Protein AF-A0A382S7G4-F1 (afdb_monomer)

Mean predicted aligned error: 13.47 Å

Structure (mmCIF, N/CA/C/O backbone):
data_AF-A0A382S7G4-F1
#
_entry.id   AF-A0A382S7G4-F1
#
loop_
_atom_site.group_PDB
_atom_site.id
_atom_site.type_symbol
_atom_site.label_atom_id
_atom_site.label_alt_id
_atom_site.label_comp_id
_atom_site.label_asym_id
_atom_site.label_entity_id
_atom_site.label_seq_id
_atom_site.pdbx_PDB_ins_code
_atom_site.Cartn_x
_atom_site.Cartn_y
_atom_site.Cartn_z
_atom_site.occupancy
_atom_site.B_iso_or_equiv
_atom_site.auth_seq_id
_atom_site.auth_comp_id
_atom_site.auth_asym_id
_atom_site.auth_atom_id
_atom_site.pdbx_PDB_model_num
ATOM 1 N N . MET A 1 1 ? -30.513 -16.141 -11.424 1.00 67.00 1 MET A N 1
ATOM 2 C CA . MET A 1 1 ? -29.106 -16.113 -11.888 1.00 67.00 1 MET A CA 1
ATOM 3 C C . MET A 1 1 ? -28.445 -14.914 -11.239 1.00 67.00 1 MET A C 1
ATOM 5 O O . MET A 1 1 ? -29.104 -13.889 -11.169 1.00 67.00 1 MET A O 1
ATOM 9 N N . LYS A 1 2 ? -27.209 -15.039 -10.744 1.00 78.75 2 LYS A N 1
ATOM 10 C CA . LYS A 1 2 ? -26.483 -13.898 -10.165 1.00 78.75 2 LYS A CA 1
ATOM 11 C C . LYS A 1 2 ? -26.122 -12.922 -11.277 1.00 78.75 2 LYS A C 1
ATOM 13 O O . LYS A 1 2 ? -25.533 -13.355 -12.270 1.00 78.75 2 LYS A O 1
ATOM 18 N N . LYS A 1 3 ? -26.476 -11.648 -11.133 1.00 84.75 3 LYS A N 1
ATOM 19 C CA . LYS A 1 3 ? -26.142 -10.616 -12.115 1.00 84.75 3 LYS A CA 1
ATOM 20 C C . LYS A 1 3 ? -24.893 -9.868 -11.656 1.00 84.75 3 LYS A C 1
ATOM 22 O O . LYS A 1 3 ? -24.674 -9.684 -10.461 1.00 84.75 3 LYS A O 1
ATOM 27 N N . VAL A 1 4 ? -24.040 -9.498 -12.607 1.00 88.44 4 VAL A N 1
ATOM 28 C CA . VAL A 1 4 ? -22.834 -8.706 -12.341 1.00 88.44 4 VAL A CA 1
ATOM 29 C C . VAL A 1 4 ? -23.098 -7.279 -12.803 1.00 88.44 4 VAL A C 1
ATOM 31 O O . VAL A 1 4 ? -23.488 -7.089 -13.952 1.00 88.44 4 VAL A O 1
ATOM 34 N N . TYR A 1 5 ? -22.882 -6.301 -11.927 1.00 89.31 5 TYR A N 1
ATOM 35 C CA . TYR A 1 5 ? -23.082 -4.878 -12.207 1.00 89.31 5 TYR A CA 1
ATOM 36 C C . TYR A 1 5 ? -21.740 -4.147 -12.293 1.00 89.31 5 TYR A C 1
ATOM 38 O O . TYR A 1 5 ? -20.906 -4.233 -11.385 1.00 89.31 5 TYR A O 1
ATOM 46 N N . SER A 1 6 ? -21.539 -3.419 -13.391 1.00 89.38 6 SER A N 1
ATOM 47 C CA . SER A 1 6 ? -20.416 -2.508 -13.619 1.00 89.38 6 SER A CA 1
ATOM 48 C C . SER A 1 6 ? -20.715 -1.096 -13.100 1.00 89.38 6 SER A C 1
ATOM 50 O O . SER A 1 6 ? -21.851 -0.769 -12.769 1.00 89.38 6 SER A O 1
ATOM 52 N N . ALA A 1 7 ? -19.699 -0.227 -13.053 1.00 86.31 7 ALA A N 1
ATOM 53 C CA . ALA A 1 7 ? -19.886 1.171 -12.651 1.00 86.31 7 ALA A CA 1
ATOM 54 C C . ALA A 1 7 ? -20.905 1.908 -13.534 1.00 86.31 7 ALA A C 1
ATOM 56 O O . ALA A 1 7 ? -21.703 2.689 -13.024 1.00 86.31 7 ALA A O 1
ATOM 57 N N . ARG A 1 8 ? -20.922 1.607 -14.838 1.00 86.25 8 ARG A N 1
ATOM 58 C CA . ARG A 1 8 ? -21.868 2.196 -15.790 1.00 86.25 8 ARG A CA 1
ATOM 59 C C . ARG A 1 8 ? -23.303 1.750 -15.517 1.00 86.25 8 ARG A C 1
ATOM 61 O O . ARG A 1 8 ? -24.203 2.578 -15.539 1.00 86.25 8 ARG A O 1
ATOM 68 N N . ASP A 1 9 ? -23.500 0.477 -15.176 1.00 88.00 9 ASP A N 1
ATOM 69 C CA . ASP A 1 9 ? -24.830 -0.037 -14.830 1.00 88.00 9 ASP A CA 1
ATOM 70 C C . ASP A 1 9 ? -25.390 0.662 -13.583 1.00 88.00 9 ASP A C 1
ATOM 72 O O . ASP A 1 9 ? -26.575 0.972 -13.527 1.00 88.00 9 ASP A O 1
ATOM 76 N N . ILE A 1 10 ? -24.534 0.972 -12.602 1.00 88.62 10 ILE A N 1
ATOM 77 C CA . ILE A 1 10 ? -24.924 1.736 -11.408 1.00 88.62 10 ILE A CA 1
ATOM 78 C C . ILE A 1 10 ? -25.300 3.179 -11.751 1.00 88.62 10 ILE A C 1
ATOM 80 O O . ILE A 1 10 ? -26.281 3.691 -11.213 1.00 88.62 10 ILE A O 1
ATOM 84 N N . GLU A 1 11 ? -24.562 3.840 -12.644 1.00 84.50 11 GLU A N 1
ATOM 85 C CA . GLU A 1 11 ? -24.909 5.192 -13.100 1.00 84.50 11 GLU A CA 1
ATOM 86 C C . GLU A 1 11 ? -26.249 5.229 -13.833 1.00 84.50 11 GLU A C 1
ATOM 88 O O . GLU A 1 11 ? -27.061 6.128 -13.597 1.00 84.50 11 GLU A O 1
ATOM 93 N N . ASP A 1 12 ? -26.491 4.251 -14.704 1.00 85.62 12 ASP A N 1
ATOM 94 C CA . ASP A 1 12 ? -27.725 4.158 -15.476 1.00 85.62 12 ASP A CA 1
ATOM 95 C C . ASP A 1 12 ? -28.922 3.816 -14.566 1.00 85.62 12 ASP A C 1
ATOM 97 O O . ASP A 1 12 ? -29.979 4.441 -14.683 1.00 85.62 12 ASP A O 1
ATOM 101 N N . LEU A 1 13 ? -28.743 2.922 -13.583 1.00 84.31 13 LEU A N 1
ATOM 102 C CA . LEU A 1 13 ? -29.750 2.627 -12.555 1.00 84.31 13 LEU A CA 1
ATOM 103 C C . LEU A 1 13 ? -30.030 3.831 -11.648 1.00 84.31 13 LEU A C 1
ATOM 105 O O . LEU A 1 13 ? -31.186 4.084 -11.314 1.00 84.31 13 LEU A O 1
ATOM 109 N N . HIS A 1 14 ? -29.007 4.604 -11.278 1.00 82.06 14 HIS A N 1
ATOM 110 C CA . HIS A 1 14 ? -29.184 5.835 -10.507 1.00 82.06 14 HIS A CA 1
ATOM 111 C C . HIS A 1 14 ? -29.965 6.889 -11.298 1.00 82.06 14 HIS A C 1
ATOM 113 O O . HIS A 1 14 ? -30.899 7.486 -10.767 1.00 82.06 14 HIS A O 1
ATOM 119 N N . ARG A 1 15 ? -29.644 7.073 -12.587 1.00 79.81 15 ARG A N 1
ATOM 120 C CA . ARG A 1 15 ? -30.359 8.002 -13.480 1.00 79.81 15 ARG A CA 1
ATOM 121 C C . ARG A 1 15 ? -31.822 7.595 -13.690 1.00 79.81 15 ARG A C 1
ATOM 123 O O . ARG A 1 15 ? -32.671 8.466 -13.847 1.00 79.81 15 ARG A O 1
ATOM 130 N N . GLY A 1 16 ? -32.107 6.293 -13.683 1.00 74.31 16 GLY A N 1
ATOM 131 C CA . GLY A 1 16 ? -33.456 5.733 -13.787 1.00 74.31 16 GLY A CA 1
ATOM 132 C C . GLY A 1 16 ? -34.214 5.590 -12.460 1.00 74.31 16 GLY A C 1
ATOM 133 O O . GLY A 1 16 ? -35.355 5.141 -12.481 1.00 74.31 16 GLY A O 1
ATOM 134 N N . GLY A 1 17 ? -33.609 5.933 -11.314 1.00 65.25 17 GLY A N 1
ATOM 135 C CA . GLY A 1 17 ? -34.218 5.778 -9.983 1.00 65.25 17 GLY A CA 1
ATOM 136 C C . GLY A 1 17 ? -34.309 4.333 -9.458 1.00 65.25 17 GLY A C 1
ATOM 137 O O . GLY A 1 17 ? -34.919 4.107 -8.417 1.00 65.25 17 GLY A O 1
ATOM 138 N N . GLY A 1 18 ? -33.693 3.361 -10.140 1.00 67.06 18 GLY A N 1
ATOM 139 C CA . GLY A 1 18 ? -33.796 1.913 -9.889 1.00 67.06 18 GLY A CA 1
ATOM 140 C C . GLY A 1 18 ? -32.675 1.313 -9.032 1.00 67.06 18 GLY A C 1
ATOM 141 O O . 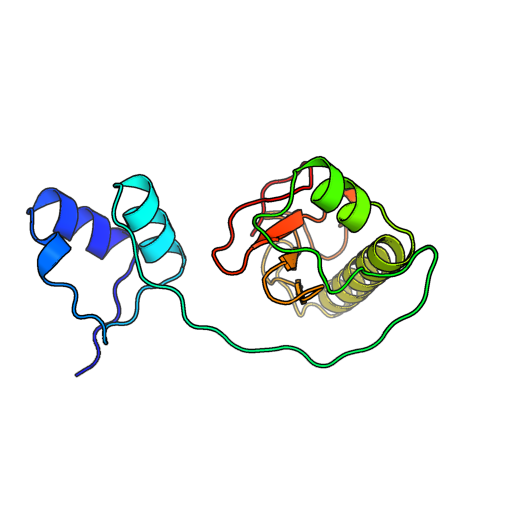GLY A 1 18 ? -32.373 0.129 -9.146 1.00 67.06 18 GLY A O 1
ATOM 142 N N . LEU A 1 19 ? -32.017 2.097 -8.168 1.00 63.41 19 LEU A N 1
ATOM 143 C CA . LEU A 1 19 ? -30.953 1.580 -7.284 1.00 63.41 19 LEU A CA 1
ATOM 144 C C . LEU A 1 19 ? -31.453 0.549 -6.253 1.00 63.41 19 LEU A C 1
ATOM 146 O O . LEU A 1 19 ? -30.640 -0.163 -5.667 1.00 63.41 19 LEU A O 1
ATOM 150 N N . GLY A 1 20 ? -32.771 0.467 -6.040 1.00 61.53 20 GLY A N 1
ATOM 151 C CA . GLY A 1 20 ? -33.414 -0.532 -5.182 1.00 61.53 20 GLY A CA 1
ATOM 152 C C . GLY A 1 20 ? -33.577 -1.917 -5.819 1.00 61.53 20 GLY A C 1
ATOM 153 O O . GLY A 1 20 ? -33.890 -2.862 -5.103 1.00 61.53 20 GLY A O 1
ATOM 154 N N . ASP A 1 21 ? -33.332 -2.058 -7.126 1.00 66.62 21 ASP A N 1
ATOM 155 C CA . ASP A 1 21 ? -33.515 -3.324 -7.856 1.00 66.62 21 ASP A CA 1
ATOM 156 C C . ASP A 1 21 ? -32.295 -4.259 -7.760 1.00 66.62 21 ASP A C 1
ATOM 158 O O . ASP A 1 21 ? -32.296 -5.364 -8.309 1.00 66.62 21 ASP A O 1
ATOM 162 N N . ILE A 1 22 ? -31.234 -3.827 -7.069 1.00 75.31 22 ILE A N 1
ATOM 163 C CA . ILE A 1 22 ? -30.024 -4.624 -6.860 1.00 75.31 22 ILE A CA 1
ATOM 164 C C . ILE A 1 22 ? -30.273 -5.577 -5.691 1.00 75.31 22 ILE A C 1
ATOM 166 O O . ILE A 1 22 ? -30.388 -5.159 -4.538 1.00 75.31 22 ILE A O 1
ATOM 170 N N . SER A 1 23 ? -30.336 -6.875 -5.987 1.00 75.94 23 SER A N 1
ATOM 171 C CA . SER A 1 23 ? -30.478 -7.902 -4.958 1.00 75.94 23 SER A CA 1
ATOM 172 C C . SER A 1 23 ? -29.192 -8.036 -4.139 1.00 75.94 23 SER A C 1
ATOM 174 O O . SER A 1 23 ? -28.087 -7.861 -4.653 1.00 75.94 23 SER A O 1
ATOM 176 N N . ALA A 1 24 ? -29.316 -8.428 -2.868 1.00 74.31 24 ALA A N 1
ATOM 177 C CA . ALA A 1 24 ? -28.173 -8.676 -1.985 1.00 74.31 24 ALA A CA 1
ATOM 178 C C . ALA A 1 24 ? -27.231 -9.795 -2.487 1.00 74.31 24 ALA A C 1
ATOM 180 O O . ALA A 1 24 ? -26.072 -9.851 -2.078 1.00 74.31 24 ALA A O 1
ATOM 181 N N . ASP A 1 25 ? -27.718 -10.670 -3.375 1.00 78.06 25 ASP A N 1
ATOM 182 C CA . ASP A 1 25 ? -26.954 -11.774 -3.971 1.00 78.06 25 ASP A CA 1
ATOM 183 C C . ASP A 1 25 ? -26.224 -11.407 -5.278 1.00 78.06 25 ASP A C 1
ATOM 185 O O . ASP A 1 25 ? -25.471 -12.232 -5.817 1.00 78.06 25 ASP A O 1
ATOM 189 N N . ASP A 1 26 ? -26.442 -10.199 -5.804 1.00 83.75 26 ASP A N 1
ATOM 190 C CA . ASP A 1 26 ? -25.812 -9.735 -7.037 1.00 83.75 26 ASP A CA 1
ATOM 191 C C . ASP A 1 26 ? -24.366 -9.268 -6.808 1.00 83.75 26 ASP A C 1
ATOM 193 O O . ASP A 1 26 ? -23.971 -8.790 -5.743 1.00 83.75 26 ASP A O 1
ATOM 197 N N . ILE A 1 27 ? -23.530 -9.429 -7.834 1.00 84.06 27 ILE A N 1
ATOM 198 C CA . ILE A 1 27 ? -22.100 -9.132 -7.753 1.00 84.06 27 ILE A CA 1
ATOM 199 C C . ILE A 1 27 ? -21.852 -7.717 -8.268 1.00 84.06 27 ILE A C 1
ATOM 201 O O . ILE A 1 27 ? -22.008 -7.430 -9.450 1.00 84.06 27 ILE A O 1
ATOM 205 N N . LEU A 1 28 ? -21.373 -6.840 -7.394 1.00 87.94 28 LEU A N 1
ATOM 206 C CA . LEU A 1 28 ? -20.873 -5.518 -7.774 1.00 87.94 28 LEU A CA 1
ATOM 207 C C . LEU A 1 28 ? -19.367 -5.595 -8.055 1.00 87.94 28 LEU A C 1
ATOM 209 O O . LEU A 1 28 ? -18.609 -6.139 -7.238 1.00 87.94 28 LEU A O 1
ATOM 213 N N . THR A 1 29 ? -18.910 -5.028 -9.175 1.00 86.62 29 THR A N 1
ATOM 214 C CA . THR A 1 29 ? -17.472 -4.790 -9.385 1.00 86.62 29 THR A CA 1
ATOM 215 C C . THR A 1 29 ? -16.947 -3.753 -8.376 1.00 86.62 29 THR A C 1
ATOM 217 O O . THR A 1 29 ? -17.741 -3.003 -7.802 1.00 86.62 29 THR A O 1
ATOM 220 N N . PRO A 1 30 ? -15.627 -3.682 -8.113 1.00 79.38 30 PRO A N 1
ATOM 221 C CA . PRO A 1 30 ? -15.062 -2.662 -7.222 1.00 79.38 30 PRO A CA 1
ATOM 222 C C . PRO A 1 30 ? -15.492 -1.238 -7.602 1.00 79.38 30 PRO A C 1
ATOM 224 O O . PRO A 1 30 ? -16.085 -0.546 -6.782 1.00 79.38 30 PRO A O 1
ATOM 227 N N . SER A 1 31 ? -15.358 -0.869 -8.880 1.00 79.31 31 SER A N 1
ATOM 228 C CA . SER A 1 31 ? -15.778 0.445 -9.383 1.00 79.31 31 SER A CA 1
ATOM 229 C C . SER A 1 31 ? -17.292 0.682 -9.285 1.00 79.31 31 SER A C 1
ATOM 231 O O . SER A 1 31 ? -17.719 1.819 -9.129 1.00 79.31 31 SER A O 1
ATOM 233 N N . ALA A 1 32 ? -18.121 -0.368 -9.355 1.00 87.81 32 ALA A N 1
ATOM 234 C CA . ALA A 1 32 ? -19.561 -0.254 -9.114 1.00 87.81 32 ALA A CA 1
ATOM 235 C C . ALA A 1 32 ? -19.872 0.067 -7.646 1.00 87.81 32 ALA A C 1
ATOM 237 O O . ALA A 1 32 ? -20.709 0.923 -7.370 1.00 87.81 32 ALA A O 1
ATOM 238 N N . ARG A 1 33 ? -19.166 -0.570 -6.701 1.00 85.62 33 ARG A N 1
ATOM 239 C CA . ARG A 1 33 ? -19.262 -0.252 -5.266 1.00 85.62 33 ARG A CA 1
ATOM 240 C C . ARG A 1 33 ? -18.793 1.168 -4.966 1.00 85.62 33 ARG A C 1
ATOM 242 O O . ARG A 1 33 ? -19.483 1.871 -4.234 1.00 85.62 33 ARG A O 1
ATOM 249 N N . ASP A 1 34 ? -17.668 1.587 -5.543 1.00 81.00 34 ASP A N 1
ATOM 250 C CA . ASP A 1 34 ? -17.167 2.961 -5.412 1.00 81.00 34 ASP A CA 1
ATOM 251 C C . ASP A 1 34 ? -18.220 3.958 -5.905 1.00 81.00 34 ASP A C 1
ATOM 253 O O . ASP A 1 34 ? -18.556 4.912 -5.205 1.00 81.00 34 ASP A O 1
ATOM 257 N N . ARG A 1 35 ? -18.840 3.668 -7.057 1.00 82.44 35 ARG A N 1
ATOM 258 C CA . ARG A 1 35 ? -19.883 4.518 -7.625 1.00 82.44 35 ARG A CA 1
ATOM 259 C C . ARG A 1 35 ? -21.150 4.565 -6.774 1.00 82.44 35 ARG A C 1
ATOM 261 O O . ARG A 1 35 ? -21.710 5.637 -6.585 1.00 82.44 35 ARG A O 1
ATOM 268 N N . MET A 1 36 ? -21.584 3.440 -6.203 1.00 82.50 36 MET A N 1
ATOM 269 C CA . MET A 1 36 ? -22.708 3.419 -5.255 1.00 82.50 36 MET A CA 1
ATOM 270 C C . MET A 1 36 ? -22.412 4.231 -3.987 1.00 82.50 36 MET A C 1
ATOM 272 O O . MET A 1 36 ? -23.308 4.905 -3.479 1.00 82.50 36 MET A O 1
ATOM 276 N N . LYS A 1 37 ? -21.167 4.206 -3.493 1.00 80.12 37 LYS A N 1
ATOM 277 C CA . LYS A 1 37 ? -20.734 4.992 -2.327 1.00 80.12 37 LYS A CA 1
ATOM 278 C C . LYS A 1 37 ? -20.688 6.490 -2.616 1.00 80.12 37 LYS A C 1
ATOM 280 O O . LYS A 1 37 ? -21.176 7.263 -1.798 1.00 80.12 37 LYS A O 1
ATOM 285 N N . GLU A 1 38 ? -20.170 6.899 -3.775 1.00 77.31 38 GLU A N 1
ATOM 286 C CA . GLU A 1 38 ? -20.207 8.299 -4.234 1.00 77.31 38 GLU A CA 1
ATOM 287 C C . GLU A 1 38 ? -21.640 8.836 -4.346 1.00 77.31 38 GLU A C 1
ATOM 289 O O . GLU A 1 38 ? -21.890 10.010 -4.087 1.00 77.31 38 GLU A O 1
ATOM 294 N N . LEU A 1 39 ? -22.582 7.961 -4.701 1.00 76.56 39 LEU A N 1
ATOM 295 C CA . LEU A 1 39 ? -24.007 8.263 -4.814 1.00 76.56 39 LEU A CA 1
ATOM 296 C C . LEU A 1 39 ? -24.776 8.086 -3.486 1.00 76.56 39 LEU A C 1
ATOM 298 O O . LEU A 1 39 ? -25.992 8.270 -3.461 1.00 76.56 39 LEU A O 1
ATOM 302 N N . GLY A 1 40 ? -24.088 7.761 -2.382 1.00 67.38 40 GLY A N 1
ATOM 303 C CA . GLY A 1 40 ? -24.647 7.739 -1.026 1.00 67.38 40 GLY A CA 1
ATOM 304 C C . GLY A 1 40 ? -25.370 6.453 -0.596 1.00 67.38 40 GLY A C 1
ATOM 305 O O . GLY A 1 40 ? -26.164 6.507 0.341 1.00 67.38 40 GLY A O 1
ATOM 306 N N . VAL A 1 41 ? -25.122 5.297 -1.229 1.00 59.78 41 VAL A N 1
ATOM 307 C CA . VAL A 1 41 ? -25.791 4.018 -0.898 1.00 59.78 41 VAL A CA 1
ATOM 308 C C . VAL A 1 41 ? -24.899 3.118 -0.025 1.00 59.78 41 VAL A C 1
ATOM 310 O O . VAL A 1 41 ? -23.818 2.702 -0.439 1.00 59.78 41 VAL A O 1
ATOM 313 N N . ALA A 1 42 ? -25.348 2.785 1.191 1.00 49.03 42 ALA A N 1
ATOM 314 C CA . ALA A 1 42 ? -24.610 1.945 2.143 1.00 49.03 42 ALA A CA 1
ATOM 315 C C . ALA A 1 42 ? -24.820 0.437 1.889 1.00 49.03 42 ALA A C 1
ATOM 317 O O . ALA A 1 42 ? -25.949 -0.009 1.705 1.00 49.03 42 ALA A O 1
ATOM 318 N N . THR A 1 43 ? -23.751 -0.371 1.935 1.00 48.50 43 THR A N 1
ATOM 319 C CA . THR A 1 43 ? -23.822 -1.848 1.851 1.00 48.50 43 THR A CA 1
ATOM 320 C C . THR A 1 43 ? -23.220 -2.521 3.093 1.00 48.50 43 THR A C 1
ATOM 322 O O . THR A 1 43 ? -22.261 -2.023 3.680 1.00 48.50 43 THR A O 1
ATOM 325 N N . ALA A 1 44 ? -23.810 -3.647 3.511 1.00 40.25 44 ALA A N 1
ATOM 326 C CA . ALA A 1 44 ? -23.526 -4.360 4.761 1.00 40.25 44 ALA A CA 1
ATOM 327 C C . ALA A 1 44 ? -22.200 -5.164 4.753 1.00 40.25 44 ALA A C 1
ATOM 329 O O . ALA A 1 44 ? -21.864 -5.817 3.766 1.00 40.25 44 ALA A O 1
ATOM 330 N N . LYS A 1 45 ? -21.468 -5.148 5.882 1.00 37.06 45 LYS A N 1
ATOM 331 C CA . LYS A 1 45 ? -20.158 -5.807 6.097 1.00 37.06 45 LYS A CA 1
ATOM 332 C C . LYS A 1 45 ? -20.277 -7.313 6.413 1.00 37.06 45 LYS A C 1
ATOM 334 O O . LYS A 1 45 ? -21.169 -7.722 7.151 1.00 37.06 45 LYS A O 1
ATOM 339 N N . ARG A 1 46 ? -19.319 -8.127 5.937 1.00 32.66 46 ARG A N 1
ATOM 340 C CA . ARG A 1 46 ? -19.097 -9.540 6.329 1.00 32.66 46 ARG A CA 1
ATOM 341 C C . ARG A 1 46 ? -17.737 -9.702 7.023 1.00 32.66 46 ARG A C 1
ATOM 343 O O . ARG A 1 46 ? -16.724 -9.291 6.467 1.00 32.66 46 ARG A O 1
ATOM 350 N N . ASN A 1 47 ? -17.731 -10.343 8.194 1.00 31.77 47 ASN A N 1
ATOM 351 C CA . ASN A 1 47 ? -16.551 -10.582 9.037 1.00 31.77 47 ASN A CA 1
ATOM 352 C C . ASN A 1 47 ? -15.799 -11.871 8.658 1.00 31.77 47 ASN A C 1
ATOM 354 O O . ASN A 1 47 ? -16.417 -12.892 8.356 1.00 31.77 47 ASN A O 1
ATOM 358 N N . GLY A 1 48 ? -14.468 -11.836 8.758 1.00 30.48 48 GLY A N 1
ATOM 359 C CA . GLY A 1 48 ? -13.581 -12.999 8.716 1.00 30.48 48 GLY A CA 1
ATOM 360 C C . GLY A 1 48 ? -12.357 -12.742 9.598 1.00 30.48 48 GLY A C 1
ATOM 361 O O . GLY A 1 48 ? -11.594 -11.819 9.332 1.00 30.48 48 GLY A O 1
ATOM 362 N N . SER A 1 49 ? -12.205 -13.526 10.666 1.00 31.22 49 SER A N 1
ATOM 363 C CA . SER A 1 49 ? -11.206 -13.325 11.728 1.00 31.22 49 SER A CA 1
ATOM 364 C C . SER A 1 49 ? -9.775 -13.713 11.306 1.00 31.22 49 SER A C 1
ATOM 366 O O . SER A 1 49 ? -9.622 -14.736 10.634 1.00 31.22 49 SER A O 1
ATOM 368 N N . PRO A 1 50 ? -8.711 -13.005 11.748 1.00 39.94 50 PRO A N 1
ATOM 369 C CA . PRO A 1 50 ? -7.323 -13.430 11.548 1.00 39.94 50 PRO A CA 1
ATOM 370 C C . PRO A 1 50 ? -6.700 -14.082 12.795 1.00 39.94 50 PRO A C 1
ATOM 372 O O . PRO A 1 50 ? -7.081 -13.812 13.936 1.00 39.94 50 PRO A O 1
ATOM 375 N N . ALA A 1 51 ? -5.704 -14.937 12.548 1.00 31.50 51 ALA A N 1
ATOM 376 C CA . ALA A 1 51 ? -4.894 -15.634 13.544 1.00 31.50 51 ALA A CA 1
ATOM 377 C C . ALA A 1 51 ? -3.845 -14.711 14.203 1.00 31.50 51 ALA A C 1
ATOM 379 O O . ALA A 1 51 ? -3.364 -13.759 13.590 1.00 31.50 51 ALA A O 1
ATOM 380 N N . LYS A 1 52 ? -3.488 -15.013 15.460 1.00 36.47 52 LYS A N 1
ATOM 381 C CA . LYS A 1 52 ? -2.562 -14.243 16.313 1.00 36.47 52 LYS A CA 1
ATOM 382 C C . LYS A 1 52 ? -1.080 -14.518 16.014 1.00 36.47 52 LYS A C 1
ATOM 384 O O . LYS A 1 52 ? -0.671 -15.673 15.967 1.00 36.47 52 LYS A O 1
ATOM 389 N N . GLY A 1 53 ? -0.275 -13.456 16.028 1.00 31.28 53 GLY A N 1
ATOM 390 C CA . GLY A 1 53 ? 1.162 -13.465 16.330 1.00 31.28 53 GLY A CA 1
ATOM 391 C C . GLY A 1 53 ? 1.538 -12.119 16.962 1.00 31.28 53 GLY A C 1
ATOM 392 O O . GLY A 1 53 ? 1.087 -11.090 16.470 1.00 31.28 53 GLY A O 1
ATOM 393 N N . GLY A 1 54 ? 2.247 -12.123 18.096 1.00 30.42 54 GLY A N 1
ATOM 394 C CA . GLY A 1 54 ? 2.510 -1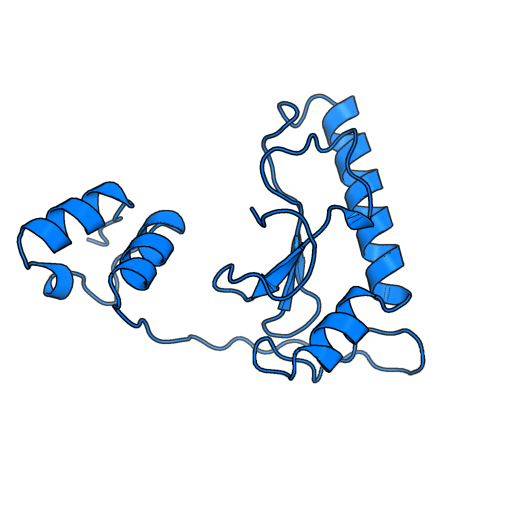0.931 18.919 1.00 30.42 54 GLY A CA 1
ATOM 395 C C . GLY A 1 54 ? 3.994 -10.601 19.126 1.00 30.42 54 GLY A C 1
ATOM 396 O O . GLY A 1 54 ? 4.851 -11.415 18.799 1.00 30.42 54 GLY A O 1
ATOM 397 N N . GLY A 1 55 ? 4.258 -9.428 19.725 1.00 37.88 55 GLY A N 1
ATOM 398 C CA . GLY A 1 55 ? 5.545 -9.039 20.329 1.00 37.88 55 GLY A CA 1
ATOM 399 C C . GLY A 1 55 ? 6.099 -7.670 19.896 1.00 37.88 55 GLY A C 1
ATOM 400 O O . GLY A 1 55 ? 6.474 -7.505 18.744 1.00 37.88 55 GLY A O 1
ATOM 401 N N . SER A 1 56 ? 6.155 -6.725 20.845 1.00 48.78 56 SER A N 1
ATOM 402 C CA . SER A 1 56 ? 6.748 -5.360 20.863 1.00 48.78 56 SER A CA 1
ATOM 403 C C . SER A 1 56 ? 8.169 -5.267 20.273 1.00 48.78 56 SER A C 1
ATOM 405 O O . SER A 1 56 ? 8.945 -6.194 20.458 1.00 48.78 56 SER A O 1
ATOM 407 N N . ASP A 1 57 ? 8.653 -4.217 19.600 1.00 50.69 57 ASP A N 1
ATOM 408 C CA . ASP A 1 57 ? 8.403 -2.766 19.735 1.00 50.69 57 ASP A CA 1
ATOM 409 C C . ASP A 1 57 ? 8.523 -2.030 18.372 1.00 50.69 57 ASP A C 1
ATOM 411 O O . ASP A 1 57 ? 8.768 -0.831 18.270 1.00 50.69 57 ASP A O 1
ATOM 415 N N . GLY A 1 58 ? 8.372 -2.782 17.282 1.00 61.56 58 GLY A N 1
ATOM 416 C CA . GLY A 1 58 ? 8.335 -2.281 15.902 1.00 61.56 58 GLY A CA 1
ATOM 417 C C . GLY A 1 58 ? 7.404 -3.099 15.009 1.00 61.56 58 GLY A C 1
ATOM 418 O O . GLY A 1 58 ? 7.453 -2.978 13.788 1.00 61.56 58 GLY A O 1
ATOM 419 N N . GLY A 1 59 ? 6.595 -3.961 15.631 1.00 80.56 59 GLY A N 1
ATOM 420 C CA . GLY A 1 59 ? 5.715 -4.913 14.973 1.00 80.56 59 GLY A CA 1
ATOM 421 C C . GLY A 1 59 ? 4.371 -4.318 14.563 1.00 80.56 59 GLY A C 1
ATOM 422 O O . GLY A 1 59 ? 4.007 -3.194 14.911 1.00 80.56 59 GLY A O 1
ATOM 423 N N . ILE A 1 60 ? 3.616 -5.117 13.819 1.00 92.56 60 ILE A N 1
ATOM 424 C CA . ILE A 1 60 ? 2.236 -4.811 13.455 1.00 92.56 60 ILE A CA 1
ATOM 425 C C . ILE A 1 60 ? 1.350 -5.103 14.667 1.00 92.56 60 ILE A C 1
ATOM 427 O O . ILE A 1 60 ? 1.286 -6.242 15.124 1.00 92.56 60 ILE A O 1
ATOM 431 N N . ASP A 1 61 ? 0.663 -4.083 15.181 1.00 91.50 61 ASP A N 1
ATOM 432 C CA . ASP A 1 61 ? -0.343 -4.252 16.229 1.00 91.50 61 ASP A CA 1
ATOM 433 C C . ASP A 1 61 ? -1.629 -4.842 15.619 1.00 91.50 61 ASP A C 1
ATOM 435 O O . ASP A 1 61 ? -2.330 -4.154 14.867 1.00 91.50 61 ASP A O 1
ATOM 439 N N . PRO A 1 62 ? -1.983 -6.102 15.939 1.00 92.81 62 PRO A N 1
ATOM 440 C CA . PRO A 1 62 ? -3.140 -6.763 15.351 1.00 92.81 62 PRO A CA 1
ATOM 441 C C . PRO A 1 62 ? -4.472 -6.188 15.846 1.00 92.81 62 PRO A C 1
ATOM 443 O O . PRO A 1 62 ? -5.517 -6.600 15.341 1.00 92.81 62 PRO A O 1
ATOM 446 N N . SER A 1 63 ? -4.477 -5.282 16.832 1.00 94.00 63 SER A N 1
ATOM 447 C CA . SER A 1 63 ? -5.679 -4.604 17.329 1.00 94.00 63 SER A CA 1
ATOM 448 C C . SER A 1 63 ? -6.067 -3.372 16.505 1.00 94.00 63 SER A C 1
ATOM 450 O O . SER A 1 63 ? -7.228 -2.966 16.547 1.00 94.00 63 SER A O 1
ATOM 452 N N . VAL A 1 64 ? -5.155 -2.826 15.689 1.00 95.44 64 VAL A N 1
ATOM 453 C CA . VAL A 1 64 ? -5.457 -1.692 14.804 1.00 95.44 64 VAL A CA 1
ATOM 454 C C . VAL A 1 64 ? -6.502 -2.102 13.766 1.00 95.44 64 VAL A C 1
ATOM 456 O O . VAL A 1 64 ? -6.439 -3.187 13.174 1.00 95.44 64 VAL A O 1
ATOM 459 N N . ARG A 1 65 ? -7.491 -1.234 13.564 1.00 97.00 65 ARG A N 1
ATOM 460 C CA . ARG A 1 65 ? -8.590 -1.403 12.610 1.00 97.00 65 ARG A CA 1
ATOM 461 C C . ARG A 1 65 ? -8.648 -0.225 11.650 1.00 97.00 65 ARG A C 1
ATOM 463 O O . ARG A 1 65 ? -8.114 0.841 11.944 1.00 97.00 65 ARG A O 1
ATOM 470 N N . ALA A 1 66 ? -9.363 -0.373 10.542 1.00 96.19 66 ALA A N 1
ATOM 471 C CA . ALA A 1 66 ? -9.609 0.724 9.606 1.00 96.19 66 ALA A CA 1
ATOM 472 C C . ALA A 1 66 ? -10.326 1.915 10.268 1.00 96.19 66 ALA A C 1
ATOM 474 O O . ALA A 1 66 ? -10.140 3.059 9.866 1.00 96.19 66 ALA A O 1
ATOM 475 N N . SER A 1 67 ? -11.122 1.653 11.309 1.00 96.38 67 SER A N 1
ATOM 476 C CA . SER A 1 67 ? -11.800 2.676 12.112 1.00 96.38 67 SER A CA 1
ATOM 477 C C . SER A 1 67 ? -10.947 3.263 13.241 1.00 96.38 67 SER A C 1
ATOM 479 O O . SER A 1 67 ? -11.452 4.083 14.008 1.00 96.38 67 SER A O 1
ATOM 481 N N . SER A 1 68 ? -9.700 2.815 13.414 1.00 96.56 68 SER A N 1
ATOM 482 C CA . SER A 1 68 ? -8.807 3.362 14.436 1.00 96.56 68 SER A CA 1
ATOM 483 C C . SER A 1 68 ? -8.487 4.837 14.156 1.00 96.56 68 SER A C 1
ATOM 485 O O . SER A 1 68 ? -8.545 5.285 13.008 1.00 96.56 68 SER A O 1
ATOM 487 N N . PRO A 1 69 ? -8.126 5.615 15.192 1.00 97.31 69 PRO A N 1
ATOM 488 C CA . PRO A 1 69 ? -7.651 6.981 15.023 1.00 97.31 69 PRO A CA 1
ATOM 489 C C . PRO A 1 69 ? -6.556 7.099 13.958 1.00 97.31 69 PRO A C 1
ATOM 491 O O . PRO A 1 69 ? -5.667 6.253 13.860 1.00 97.31 69 PRO A O 1
ATOM 494 N N . LYS A 1 70 ? -6.559 8.208 13.208 1.00 94.81 70 LYS A N 1
ATOM 495 C CA . LYS A 1 70 ? -5.560 8.464 12.156 1.00 94.81 70 LYS A CA 1
ATOM 496 C C . LYS A 1 70 ? -4.120 8.338 12.667 1.00 94.81 70 LYS A C 1
ATOM 498 O O . LYS A 1 70 ? -3.271 7.814 11.960 1.00 94.81 70 LYS A O 1
ATOM 503 N N . ALA A 1 71 ? -3.849 8.771 13.898 1.00 95.25 71 ALA A N 1
ATOM 504 C CA . ALA A 1 71 ? -2.526 8.651 14.507 1.00 95.25 71 ALA A CA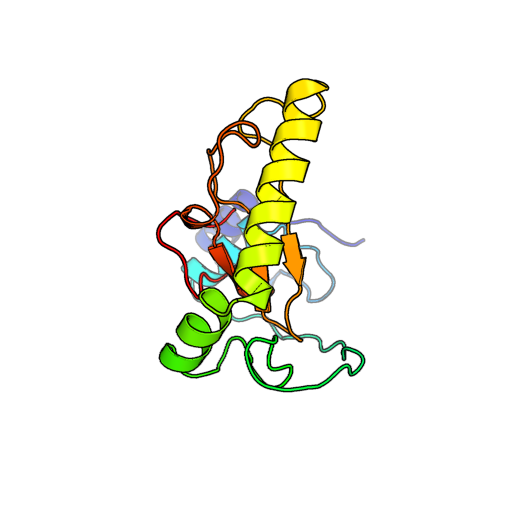 1
ATOM 505 C C . ALA A 1 71 ? -2.054 7.190 14.641 1.00 95.25 71 ALA A C 1
ATOM 507 O O . ALA A 1 71 ? -0.877 6.910 14.431 1.00 95.25 71 ALA A O 1
ATOM 508 N N . ASP A 1 72 ? -2.960 6.253 14.938 1.00 95.50 72 ASP A N 1
ATOM 509 C CA . ASP A 1 72 ? -2.630 4.827 15.035 1.00 95.50 72 ASP A CA 1
ATOM 510 C C . ASP A 1 72 ? -2.367 4.218 13.656 1.00 95.50 72 ASP A C 1
ATOM 512 O O . ASP A 1 72 ? -1.434 3.434 13.495 1.00 95.50 72 ASP A O 1
ATOM 516 N N . LEU A 1 73 ? -3.149 4.622 12.651 1.00 96.56 73 LEU A N 1
ATOM 517 C CA . LEU A 1 73 ? -2.960 4.210 11.258 1.00 96.56 73 LEU A CA 1
ATOM 518 C C . LEU A 1 73 ? -1.629 4.724 10.694 1.00 96.56 73 LEU A C 1
ATOM 520 O O . LEU A 1 73 ? -0.907 3.968 10.050 1.00 96.56 73 LEU A O 1
ATOM 524 N N . GLU A 1 74 ? -1.270 5.975 10.984 1.00 95.81 74 GLU A N 1
ATOM 525 C CA . GLU A 1 74 ? 0.025 6.554 10.612 1.00 95.81 74 GLU A CA 1
ATOM 526 C C . GLU A 1 74 ? 1.181 5.879 11.360 1.00 95.81 74 GLU A C 1
ATOM 528 O O . GLU A 1 74 ? 2.213 5.582 10.758 1.00 95.81 74 GLU A O 1
ATOM 533 N N . ARG A 1 75 ? 1.018 5.568 12.654 1.00 96.06 75 ARG A N 1
ATOM 534 C CA . ARG A 1 75 ? 2.024 4.804 13.409 1.00 96.06 75 ARG A CA 1
ATOM 535 C C . ARG A 1 75 ? 2.229 3.423 12.795 1.00 96.06 75 ARG A C 1
ATOM 537 O O . ARG A 1 75 ? 3.371 3.023 12.599 1.00 96.06 75 ARG A O 1
ATOM 544 N N . LEU A 1 76 ? 1.146 2.715 12.470 1.00 96.19 76 LEU A N 1
ATOM 545 C CA . LEU A 1 76 ? 1.208 1.414 11.805 1.00 96.19 76 LEU A CA 1
ATOM 546 C C . LEU A 1 76 ? 1.891 1.531 10.437 1.00 96.19 76 LEU A C 1
ATOM 548 O O . LEU A 1 76 ? 2.796 0.762 10.139 1.00 96.19 76 LEU A O 1
ATOM 552 N N . PHE A 1 77 ? 1.497 2.504 9.615 1.00 96.81 77 PHE A N 1
ATOM 553 C CA . PHE A 1 77 ? 2.052 2.693 8.274 1.00 96.81 77 PHE A CA 1
ATOM 554 C C . PHE A 1 77 ? 3.562 2.969 8.283 1.00 96.81 77 PHE A C 1
ATOM 556 O O . PHE A 1 77 ? 4.260 2.589 7.340 1.00 96.81 77 PHE A O 1
ATOM 563 N N . ASN A 1 78 ? 4.064 3.624 9.328 1.00 96.00 78 ASN A N 1
ATOM 564 C CA . ASN A 1 78 ? 5.459 4.045 9.441 1.00 96.00 78 ASN A CA 1
ATOM 565 C C . ASN A 1 78 ? 6.293 3.179 10.402 1.00 96.00 78 ASN A C 1
ATOM 567 O O . ASN A 1 78 ? 7.457 3.501 10.634 1.00 96.00 78 ASN A O 1
ATOM 571 N N . CYS A 1 79 ? 5.741 2.098 10.968 1.00 95.25 79 CYS A N 1
ATOM 572 C CA . CYS A 1 79 ? 6.511 1.240 11.866 1.00 95.25 79 CYS A CA 1
ATOM 573 C C . CYS A 1 79 ? 7.559 0.405 11.098 1.00 95.25 79 CYS A C 1
ATOM 575 O O . CYS A 1 79 ? 7.358 0.107 9.914 1.00 95.25 79 CYS A O 1
ATOM 577 N N . PRO A 1 80 ? 8.660 -0.010 11.756 1.00 96.50 80 PRO A N 1
ATOM 578 C CA . PRO A 1 80 ? 9.739 -0.762 11.112 1.00 96.50 80 PRO A CA 1
ATOM 579 C C . PRO A 1 80 ? 9.270 -2.017 10.365 1.00 96.50 80 PRO A C 1
ATOM 581 O O . PRO A 1 80 ? 9.617 -2.191 9.200 1.00 96.50 80 PRO A O 1
ATOM 584 N N . ALA A 1 81 ? 8.401 -2.836 10.969 1.00 96.00 81 ALA A N 1
ATOM 585 C CA . ALA A 1 81 ? 7.907 -4.054 10.325 1.00 96.00 81 ALA A CA 1
ATOM 586 C C . ALA A 1 81 ? 7.124 -3.766 9.034 1.00 96.00 81 ALA A C 1
ATOM 588 O O . ALA A 1 81 ? 7.263 -4.483 8.047 1.00 96.00 81 ALA A O 1
ATOM 589 N N . VAL A 1 82 ? 6.308 -2.706 9.001 1.00 97.25 82 VAL A N 1
ATOM 590 C CA . VAL A 1 82 ? 5.587 -2.326 7.776 1.00 97.25 82 VAL A CA 1
ATOM 591 C C . VAL A 1 82 ? 6.540 -1.735 6.741 1.00 97.25 82 VAL A C 1
ATOM 593 O O . VAL A 1 82 ? 6.335 -1.951 5.548 1.00 97.25 82 VAL A O 1
ATOM 596 N N . HIS A 1 83 ? 7.597 -1.037 7.161 1.00 97.44 83 HIS A N 1
ATOM 597 C CA . HIS A 1 83 ? 8.628 -0.554 6.245 1.00 97.44 83 HIS A CA 1
ATOM 598 C C . HIS A 1 83 ? 9.336 -1.705 5.516 1.00 97.44 83 HIS A C 1
ATOM 600 O O . HIS A 1 83 ? 9.406 -1.684 4.289 1.00 97.44 83 HIS A O 1
ATOM 606 N N . GLU A 1 84 ? 9.731 -2.761 6.228 1.00 97.56 84 GLU A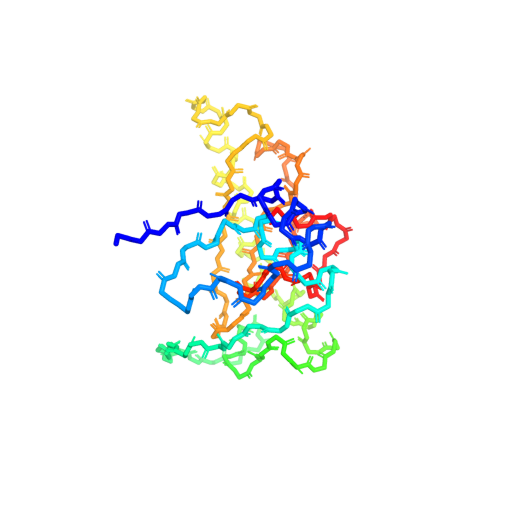 N 1
ATOM 607 C CA . GLU A 1 84 ? 10.317 -3.965 5.616 1.00 97.56 84 GLU A CA 1
ATOM 608 C C . GLU A 1 84 ? 9.363 -4.616 4.599 1.00 97.56 84 GLU A C 1
ATOM 610 O O . GLU A 1 84 ? 9.768 -5.032 3.511 1.00 97.56 84 GLU A O 1
ATOM 615 N N . LEU A 1 85 ? 8.059 -4.663 4.900 1.00 98.19 85 LEU A N 1
ATOM 616 C CA . LEU A 1 85 ? 7.054 -5.167 3.957 1.00 98.19 85 LEU A CA 1
ATOM 617 C C . LEU A 1 85 ? 6.922 -4.280 2.711 1.00 98.19 85 LEU A C 1
ATOM 619 O O . LEU A 1 85 ? 6.717 -4.794 1.608 1.00 98.19 85 LEU A O 1
ATOM 623 N N . LYS A 1 86 ? 7.059 -2.956 2.855 1.00 98.19 86 LYS A N 1
ATOM 624 C CA . LYS A 1 86 ? 7.066 -2.029 1.716 1.00 98.19 86 LYS A CA 1
ATOM 625 C C . LYS A 1 86 ? 8.268 -2.284 0.804 1.00 98.19 86 LYS A C 1
ATOM 627 O O . LYS A 1 86 ? 8.100 -2.333 -0.416 1.00 98.19 86 LYS A O 1
ATOM 632 N N . GLU A 1 87 ? 9.450 -2.501 1.375 1.00 98.25 87 GLU A N 1
ATOM 633 C CA . GLU A 1 87 ? 10.661 -2.858 0.624 1.00 98.25 87 GLU A CA 1
ATOM 634 C C . GLU A 1 87 ? 10.494 -4.191 -0.115 1.00 98.25 87 GLU A C 1
ATOM 636 O O . GLU A 1 87 ? 10.819 -4.292 -1.301 1.00 98.25 87 GLU A O 1
ATOM 641 N N . GLN A 1 88 ? 9.907 -5.197 0.541 1.00 98.12 88 GLN A N 1
ATOM 642 C CA . GLN A 1 88 ? 9.613 -6.490 -0.080 1.00 98.12 88 GLN A CA 1
ATOM 643 C C . GLN A 1 88 ? 8.643 -6.361 -1.262 1.00 98.12 88 GLN A C 1
ATOM 645 O O . GLN A 1 88 ? 8.880 -6.965 -2.310 1.00 98.12 88 GLN A O 1
ATOM 650 N N . ILE A 1 89 ? 7.581 -5.555 -1.138 1.00 97.62 89 ILE A N 1
ATOM 651 C CA . ILE A 1 89 ? 6.668 -5.271 -2.257 1.00 97.62 89 ILE A CA 1
ATOM 652 C C . ILE A 1 89 ? 7.426 -4.628 -3.424 1.00 97.62 89 ILE A C 1
ATOM 654 O O . ILE A 1 89 ? 7.231 -5.046 -4.567 1.00 97.62 89 ILE A O 1
ATOM 658 N N . CYS A 1 90 ? 8.298 -3.652 -3.158 1.00 97.25 90 CYS A N 1
ATOM 659 C CA . CYS A 1 90 ? 9.089 -2.993 -4.200 1.00 97.25 90 CYS A CA 1
ATOM 660 C C . CYS A 1 90 ? 10.033 -3.982 -4.903 1.00 97.25 90 CYS A C 1
ATOM 662 O O . CYS A 1 90 ? 10.106 -4.010 -6.132 1.00 97.25 90 CYS A O 1
ATOM 664 N N . GLU A 1 91 ? 10.699 -4.858 -4.147 1.00 97.88 91 GLU A N 1
ATOM 665 C CA . GLU A 1 91 ? 11.586 -5.882 -4.703 1.00 97.88 91 GLU A CA 1
ATOM 666 C C . GLU A 1 91 ? 10.826 -6.920 -5.546 1.00 97.88 91 GLU A C 1
ATOM 668 O O . GLU A 1 91 ? 11.270 -7.294 -6.636 1.00 97.88 91 GLU A O 1
ATOM 673 N N . VAL A 1 92 ? 9.652 -7.366 -5.090 1.00 97.12 92 VAL A N 1
ATOM 674 C CA . VAL A 1 92 ? 8.777 -8.251 -5.875 1.00 97.12 92 VAL A CA 1
ATOM 675 C C . VAL A 1 92 ? 8.289 -7.541 -7.137 1.00 97.12 92 VAL A C 1
ATOM 677 O O . VAL A 1 92 ? 8.356 -8.119 -8.222 1.00 97.12 92 VAL A O 1
ATOM 680 N N . GLY A 1 93 ? 7.868 -6.280 -7.033 1.00 95.81 93 GLY A N 1
ATOM 681 C CA . GLY A 1 93 ? 7.466 -5.459 -8.174 1.00 95.81 93 GLY A CA 1
ATOM 682 C C . GLY A 1 93 ? 8.565 -5.359 -9.234 1.00 95.81 93 GLY A C 1
ATOM 683 O O . GLY A 1 93 ? 8.313 -5.613 -10.416 1.00 95.81 93 GLY A O 1
ATOM 684 N N . ARG A 1 94 ? 9.806 -5.106 -8.805 1.00 95.69 94 ARG A N 1
ATOM 685 C CA . ARG A 1 94 ? 10.994 -5.072 -9.668 1.00 95.69 94 ARG A CA 1
ATOM 686 C C . ARG A 1 94 ? 11.225 -6.398 -10.382 1.00 95.69 94 ARG A C 1
ATOM 688 O O . ARG A 1 94 ? 11.435 -6.415 -11.593 1.00 95.69 94 ARG A O 1
ATOM 695 N N . ARG A 1 95 ? 11.124 -7.515 -9.660 1.00 95.94 95 ARG A N 1
ATOM 696 C CA . ARG A 1 95 ? 11.268 -8.873 -10.209 1.00 95.94 95 ARG A CA 1
ATOM 697 C C . ARG A 1 95 ? 10.188 -9.235 -11.226 1.00 95.94 95 ARG A C 1
ATOM 699 O O . ARG A 1 95 ? 10.495 -9.949 -12.180 1.00 95.94 95 ARG A O 1
ATOM 706 N N . LEU A 1 96 ? 8.945 -8.800 -11.009 1.00 95.12 96 LEU A N 1
ATOM 707 C CA . LEU A 1 96 ? 7.836 -9.010 -11.946 1.00 95.12 96 LEU A CA 1
ATOM 708 C C . LEU A 1 96 ? 8.041 -8.194 -13.223 1.00 95.12 96 LEU A C 1
ATOM 710 O O . LEU A 1 96 ? 7.891 -8.722 -14.324 1.00 95.12 96 LEU A O 1
ATOM 714 N N . TRP A 1 97 ? 8.442 -6.931 -13.072 1.00 94.38 97 TRP A N 1
ATOM 715 C CA . TRP A 1 97 ? 8.718 -6.041 -14.195 1.00 94.38 97 TRP A CA 1
ATOM 716 C C . TRP A 1 97 ? 9.896 -6.538 -15.048 1.00 94.38 97 TRP A C 1
ATOM 718 O O . TRP A 1 97 ? 9.763 -6.655 -16.262 1.00 94.38 97 TRP A O 1
ATOM 728 N N . GLN A 1 98 ? 11.009 -6.941 -14.423 1.00 95.06 98 GLN A N 1
ATOM 729 C CA . GLN A 1 98 ? 12.186 -7.492 -15.119 1.00 95.06 98 GLN A CA 1
ATOM 730 C C . GLN A 1 98 ? 11.886 -8.760 -15.929 1.00 95.06 98 GLN A C 1
ATOM 732 O O . GLN A 1 98 ? 12.572 -9.039 -16.908 1.00 95.06 98 GLN A O 1
ATOM 737 N N . ARG A 1 99 ? 10.876 -9.536 -15.522 1.00 95.19 99 ARG A N 1
ATOM 738 C CA . ARG A 1 99 ? 10.433 -10.753 -16.220 1.00 95.19 99 ARG A CA 1
ATOM 739 C C . ARG A 1 99 ? 9.292 -10.506 -17.211 1.00 95.19 99 ARG A C 1
ATOM 741 O O . ARG A 1 99 ? 8.755 -11.470 -17.743 1.00 95.19 99 ARG A O 1
ATOM 748 N N . ALA A 1 100 ? 8.919 -9.247 -17.449 1.00 93.56 100 ALA A N 1
ATOM 749 C CA . ALA A 1 100 ? 7.807 -8.860 -18.317 1.00 93.56 100 ALA A CA 1
ATOM 750 C C . ALA A 1 100 ? 6.453 -9.499 -17.930 1.00 93.56 100 ALA A C 1
ATOM 752 O O . ALA A 1 100 ? 5.616 -9.762 -18.788 1.00 93.56 100 ALA A O 1
ATOM 753 N N . TYR A 1 101 ? 6.217 -9.740 -16.633 1.00 93.44 101 TYR A N 1
ATOM 754 C CA . TYR A 1 101 ? 4.934 -10.264 -16.129 1.00 93.44 101 TYR A CA 1
ATOM 755 C C . TYR A 1 101 ? 3.890 -9.172 -15.864 1.00 93.44 101 TYR A C 1
ATOM 757 O O . TYR A 1 101 ? 2.729 -9.480 -15.607 1.00 93.44 101 TYR A O 1
ATOM 765 N N . VAL A 1 102 ? 4.298 -7.904 -15.909 1.00 90.31 102 VAL A N 1
ATOM 766 C CA . VAL A 1 102 ? 3.429 -6.731 -15.763 1.00 90.31 102 VAL A CA 1
ATOM 767 C C . VAL A 1 102 ? 3.790 -5.700 -16.829 1.00 90.31 102 VAL A C 1
ATOM 769 O O . VAL A 1 102 ? 4.963 -5.506 -17.148 1.00 90.31 102 VAL A O 1
ATOM 772 N N . ASP A 1 103 ? 2.789 -5.010 -17.358 1.00 81.50 103 ASP A N 1
ATOM 773 C CA . ASP A 1 103 ? 2.865 -4.022 -18.442 1.00 81.50 103 ASP A CA 1
ATOM 774 C C . ASP A 1 103 ? 3.291 -2.623 -17.948 1.00 81.50 103 ASP A C 1
ATOM 776 O O . ASP A 1 103 ? 2.783 -1.581 -18.360 1.00 81.50 103 ASP A O 1
ATOM 780 N N . GLY A 1 104 ? 4.253 -2.587 -17.025 1.00 75.44 104 GLY A N 1
ATOM 781 C CA . GLY A 1 104 ? 4.681 -1.366 -16.349 1.00 75.44 104 GLY A CA 1
ATOM 782 C C . GLY A 1 104 ? 3.704 -0.969 -15.246 1.00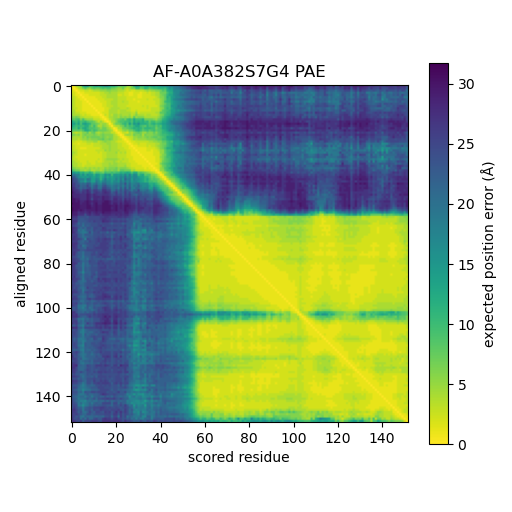 75.44 104 GLY A C 1
ATOM 783 O O . GLY A 1 104 ? 3.961 -1.269 -14.079 1.00 75.44 104 GLY A O 1
ATOM 784 N N . ASN A 1 105 ? 2.610 -0.293 -15.607 1.00 78.19 105 ASN A N 1
ATOM 785 C CA . ASN A 1 105 ? 1.678 0.327 -14.656 1.00 78.19 105 ASN A CA 1
ATOM 786 C C . ASN A 1 105 ? 0.545 -0.598 -14.188 1.00 78.19 105 ASN A C 1
ATOM 788 O O . ASN A 1 105 ? -0.054 -0.321 -13.146 1.00 78.19 105 ASN A O 1
ATOM 792 N N . GLY A 1 106 ? 0.238 -1.667 -14.925 1.00 80.00 106 GLY A N 1
ATOM 793 C CA . GLY A 1 106 ? -0.757 -2.650 -14.516 1.00 80.00 106 GLY A CA 1
ATOM 794 C C . GLY A 1 106 ? -0.243 -3.628 -13.457 1.00 80.00 10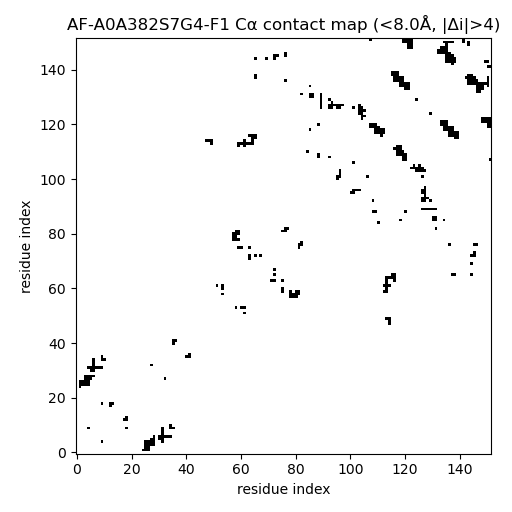6 GLY A C 1
ATOM 795 O O . GLY A 1 106 ? 0.900 -3.569 -12.989 1.00 80.00 106 GLY A O 1
ATOM 796 N N . GLY A 1 107 ? -1.143 -4.518 -13.034 1.00 87.75 107 GLY A N 1
ATOM 797 C CA . GLY A 1 107 ? -0.933 -5.430 -11.908 1.00 87.75 107 GLY A CA 1
ATOM 798 C C . GLY A 1 107 ? -0.940 -4.719 -10.551 1.00 87.75 107 GLY A C 1
ATOM 799 O O . GLY A 1 107 ? -0.673 -3.526 -10.463 1.00 87.75 107 GLY A O 1
ATOM 800 N N . ASN A 1 108 ? -1.228 -5.450 -9.473 1.00 92.94 108 ASN A N 1
ATOM 801 C CA . ASN A 1 108 ? -1.259 -4.921 -8.106 1.00 92.94 108 ASN A CA 1
ATOM 802 C C . ASN A 1 108 ? -0.628 -5.903 -7.129 1.00 92.94 108 ASN A C 1
ATOM 804 O O . ASN A 1 108 ? -0.749 -7.114 -7.301 1.00 92.94 108 ASN A O 1
ATOM 808 N N . LEU A 1 109 ? 0.022 -5.367 -6.098 1.00 94.94 109 LEU A N 1
ATOM 809 C CA . LEU A 1 109 ? 0.517 -6.146 -4.967 1.00 94.94 109 LEU A CA 1
ATOM 810 C C . LEU A 1 109 ? -0.112 -5.597 -3.691 1.00 94.94 109 LEU A C 1
ATOM 812 O O . LEU A 1 109 ? -0.287 -4.385 -3.542 1.00 94.94 109 LEU A O 1
ATOM 816 N N . SER A 1 110 ? -0.455 -6.492 -2.771 1.00 96.88 110 SER A N 1
ATOM 817 C CA . SER A 1 110 ? -1.037 -6.109 -1.491 1.00 96.88 110 SER A CA 1
ATOM 818 C C . SER A 1 110 ? -0.699 -7.105 -0.394 1.00 96.88 110 SER A C 1
ATOM 820 O O . SER A 1 110 ? -0.645 -8.308 -0.649 1.00 96.88 110 SER A O 1
ATOM 822 N N . ILE A 1 111 ? -0.554 -6.607 0.830 1.00 97.44 111 ILE A N 1
ATOM 823 C CA . ILE A 1 111 ? -0.367 -7.401 2.042 1.00 97.44 111 ILE A CA 1
ATOM 824 C C . ILE A 1 111 ? -1.420 -6.964 3.053 1.00 97.44 111 ILE A C 1
ATOM 826 O O . ILE A 1 111 ? -1.531 -5.785 3.383 1.00 97.44 111 ILE A O 1
ATOM 830 N N . ARG A 1 112 ? -2.202 -7.915 3.561 1.00 97.50 112 ARG A N 1
ATOM 831 C CA . ARG A 1 112 ? -3.121 -7.657 4.670 1.00 97.50 112 ARG A CA 1
ATOM 832 C C . ARG A 1 112 ? -2.312 -7.574 5.965 1.00 97.50 112 ARG A C 1
ATOM 834 O O . ARG A 1 112 ? -1.641 -8.541 6.308 1.00 97.50 112 ARG A O 1
ATOM 841 N N . LEU A 1 113 ? -2.374 -6.433 6.652 1.00 96.56 113 LEU A N 1
ATOM 842 C CA . LEU A 1 113 ? -1.620 -6.190 7.886 1.00 96.56 113 LEU A CA 1
ATOM 843 C C . LEU A 1 113 ? -2.428 -6.588 9.125 1.00 96.56 113 LEU A C 1
ATOM 845 O O . LEU A 1 113 ? -1.910 -7.260 10.010 1.00 96.56 113 LEU A O 1
ATOM 849 N N . THR A 1 114 ? -3.702 -6.194 9.177 1.00 96.62 114 THR A N 1
ATOM 850 C CA . THR A 1 114 ? -4.622 -6.536 10.275 1.00 96.62 114 THR A CA 1
ATOM 851 C C . THR A 1 114 ? -5.940 -7.076 9.717 1.00 96.62 114 THR A C 1
ATOM 853 O O . THR A 1 114 ? -6.015 -7.473 8.556 1.00 96.62 114 THR A O 1
ATOM 856 N N . GLU A 1 115 ? -6.992 -7.151 10.534 1.00 96.06 115 GLU A N 1
ATOM 857 C CA . GLU A 1 115 ? -8.290 -7.687 10.112 1.00 96.06 115 GLU A CA 1
ATOM 858 C C . GLU A 1 115 ? -8.849 -6.983 8.872 1.00 96.0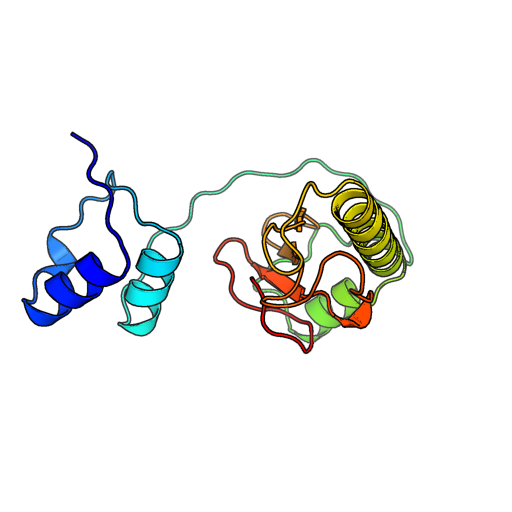6 115 GLU A C 1
ATOM 860 O O . GLU A 1 115 ? -9.229 -7.648 7.902 1.00 96.06 115 GLU A O 1
ATOM 865 N N . ASP A 1 116 ? -8.831 -5.653 8.876 1.00 97.44 116 ASP A N 1
ATOM 866 C CA . ASP A 1 116 ? -9.438 -4.817 7.847 1.00 97.44 116 ASP A CA 1
ATOM 867 C C . ASP A 1 116 ? -8.500 -3.751 7.266 1.00 97.44 116 ASP A C 1
ATOM 869 O O . ASP A 1 116 ? -8.963 -2.900 6.514 1.00 97.44 116 ASP A O 1
ATOM 873 N N . VAL A 1 117 ? -7.195 -3.822 7.557 1.00 97.81 117 VAL A N 1
ATOM 874 C CA . VAL A 1 117 ? -6.173 -2.898 7.042 1.00 97.81 117 VAL A CA 1
ATOM 875 C C . VAL A 1 117 ? -5.215 -3.616 6.091 1.00 97.81 117 VAL A C 1
ATOM 877 O O . VAL A 1 117 ? -4.656 -4.670 6.410 1.00 97.81 117 VAL A O 1
ATOM 880 N N . VAL A 1 118 ? -4.991 -3.022 4.920 1.00 98.12 118 VAL A N 1
ATOM 881 C CA . VAL A 1 118 ? -4.205 -3.585 3.819 1.00 98.12 118 VAL A CA 1
ATOM 882 C C . VAL A 1 118 ? -3.175 -2.570 3.331 1.00 98.12 118 VAL A C 1
ATOM 884 O O . VAL A 1 118 ? -3.490 -1.413 3.078 1.00 98.12 118 VAL A O 1
ATOM 887 N N . LEU A 1 119 ? -1.934 -3.015 3.166 1.00 98.00 119 LEU A N 1
ATOM 888 C CA . LEU A 1 119 ? -0.889 -2.298 2.445 1.00 98.00 119 LEU A CA 1
ATOM 889 C C . LEU A 1 119 ? -0.999 -2.647 0.960 1.00 98.00 119 LEU A C 1
ATOM 891 O O . LEU A 1 119 ? -1.036 -3.830 0.623 1.00 98.00 119 LEU A O 1
ATOM 895 N N . CYS A 1 120 ? -1.032 -1.663 0.067 1.00 97.00 120 CYS A N 1
ATOM 896 C CA . CYS A 1 120 ? -1.140 -1.903 -1.369 1.00 97.00 120 CYS A CA 1
ATOM 897 C C . CYS A 1 120 ? -0.259 -0.972 -2.204 1.00 97.00 120 CYS A C 1
ATOM 899 O O . CYS A 1 120 ? 0.198 0.083 -1.760 1.00 97.00 120 CYS A O 1
ATOM 901 N N . THR A 1 121 ? -0.039 -1.372 -3.454 1.00 95.81 121 THR A N 1
ATOM 902 C CA . THR A 1 121 ? 0.639 -0.548 -4.455 1.00 95.81 121 THR A CA 1
ATOM 903 C C . THR A 1 121 ? -0.234 0.632 -4.902 1.00 95.81 121 THR A C 1
ATOM 905 O O . THR A 1 121 ? -1.461 0.497 -4.943 1.00 95.81 121 THR A O 1
ATOM 908 N N . PRO A 1 122 ? 0.363 1.773 -5.281 1.00 94.50 122 PRO A N 1
ATOM 909 C CA . PRO A 1 122 ? -0.372 2.920 -5.808 1.00 94.50 122 PRO A CA 1
ATOM 910 C C . PRO A 1 122 ? -0.778 2.740 -7.278 1.00 94.50 122 PRO A C 1
ATOM 912 O O . PRO A 1 122 ? -0.142 2.001 -8.039 1.00 94.50 122 PRO A O 1
ATOM 915 N N . THR A 1 123 ? -1.796 3.497 -7.682 1.00 91.94 123 THR A N 1
ATOM 916 C CA . THR A 1 123 ? -2.286 3.568 -9.065 1.00 91.94 123 THR A CA 1
ATOM 917 C C . THR A 1 123 ? -1.264 4.234 -9.989 1.00 91.94 123 THR A C 1
ATOM 919 O O . THR A 1 123 ? -0.639 5.228 -9.618 1.00 91.94 123 THR A O 1
ATOM 922 N N . LEU A 1 124 ? -1.154 3.738 -11.231 1.00 87.81 124 LEU A N 1
ATOM 923 C CA . LEU A 1 124 ? -0.355 4.328 -12.323 1.00 87.81 124 LEU A CA 1
ATOM 924 C C . LEU A 1 124 ? 1.142 4.511 -12.006 1.00 87.81 124 LEU A C 1
ATOM 926 O O . LEU A 1 124 ? 1.806 5.370 -12.586 1.00 87.81 124 LEU A O 1
ATOM 930 N N . VAL A 1 125 ? 1.687 3.689 -11.109 1.00 90.31 125 VAL A N 1
ATOM 931 C CA . VAL A 1 125 ? 3.129 3.623 -10.843 1.00 90.31 125 VAL A CA 1
ATOM 932 C C . VAL A 1 125 ? 3.672 2.297 -11.342 1.00 90.31 125 VAL A C 1
ATOM 934 O O . VAL A 1 125 ? 3.147 1.227 -11.012 1.00 90.31 125 VAL A O 1
ATOM 937 N N . SER A 1 126 ? 4.764 2.378 -12.102 1.00 92.44 126 SER A N 1
ATOM 938 C CA . SER A 1 126 ? 5.444 1.194 -12.602 1.00 92.44 126 SER A CA 1
ATOM 939 C C . SER A 1 126 ? 5.970 0.341 -11.454 1.00 92.44 126 SER A C 1
ATOM 941 O O . SER A 1 126 ? 6.717 0.826 -10.599 1.00 92.44 126 SER A O 1
ATOM 943 N N . LYS A 1 127 ? 5.640 -0.956 -11.465 1.00 93.12 127 LYS A N 1
ATOM 944 C CA . LYS A 1 127 ? 6.109 -1.899 -10.437 1.00 93.12 127 LYS A CA 1
ATOM 945 C C . LYS A 1 127 ? 7.634 -2.020 -10.390 1.00 93.12 127 LYS A C 1
ATOM 947 O O . LYS A 1 127 ? 8.171 -2.367 -9.346 1.00 93.12 127 LYS A O 1
ATOM 952 N N . GLY A 1 128 ? 8.323 -1.681 -11.482 1.00 93.12 128 GLY A N 1
ATOM 953 C CA . GLY A 1 128 ? 9.784 -1.677 -11.559 1.00 93.12 128 GLY A CA 1
ATOM 954 C C . GLY A 1 128 ? 10.478 -0.502 -10.862 1.00 93.12 128 GLY A C 1
ATOM 955 O O . GLY A 1 128 ? 11.669 -0.602 -10.580 1.00 93.12 128 GLY A O 1
ATOM 956 N N . PHE A 1 129 ? 9.756 0.591 -10.588 1.00 92.50 129 PHE A N 1
ATOM 957 C CA . PHE A 1 129 ? 10.327 1.864 -10.110 1.00 92.50 129 PHE A CA 1
ATOM 958 C C . PHE A 1 129 ? 9.652 2.413 -8.847 1.00 92.50 129 PHE A C 1
ATOM 960 O O . PHE A 1 129 ? 9.905 3.552 -8.456 1.00 92.50 129 PHE A O 1
ATOM 967 N N . MET A 1 130 ? 8.777 1.623 -8.230 1.00 93.81 130 MET A N 1
ATOM 968 C CA . MET A 1 130 ? 8.093 1.989 -6.997 1.00 93.81 130 MET A CA 1
ATOM 969 C C . MET A 1 130 ? 9.071 2.083 -5.829 1.00 93.81 130 MET A C 1
ATOM 971 O O . MET A 1 130 ? 10.002 1.282 -5.727 1.00 93.81 130 MET A O 1
ATOM 975 N N . LYS A 1 131 ? 8.824 3.042 -4.939 1.00 96.56 131 LYS A N 1
ATOM 976 C CA . LYS A 1 131 ? 9.554 3.210 -3.682 1.00 96.56 131 LYS A CA 1
ATOM 977 C C . LYS A 1 131 ? 8.650 2.929 -2.478 1.00 96.56 131 LYS A C 1
ATOM 979 O O . LYS A 1 131 ? 7.434 3.073 -2.603 1.00 96.56 131 LYS A O 1
ATOM 984 N N . PRO A 1 132 ? 9.199 2.581 -1.302 1.00 97.19 132 PRO A N 1
ATOM 985 C CA . PRO A 1 132 ? 8.403 2.340 -0.099 1.00 97.19 132 PRO A CA 1
ATOM 986 C C . PRO A 1 132 ? 7.426 3.472 0.260 1.00 97.19 132 PRO A C 1
ATOM 988 O O . PRO A 1 132 ? 6.320 3.212 0.735 1.00 97.19 132 PRO A O 1
ATOM 991 N N . GLU A 1 133 ? 7.802 4.725 -0.001 1.00 96.62 133 GLU A N 1
ATOM 992 C CA . GLU A 1 133 ? 6.994 5.919 0.287 1.00 96.62 133 GLU A CA 1
ATOM 993 C C . GLU A 1 133 ? 5.794 6.071 -0.660 1.00 96.62 133 GLU A C 1
ATOM 995 O O . GLU A 1 133 ? 4.855 6.813 -0.369 1.00 96.62 133 GLU A O 1
ATOM 1000 N N . ASP A 1 134 ? 5.815 5.362 -1.789 1.00 95.81 134 ASP A N 1
ATOM 1001 C CA . ASP A 1 134 ? 4.759 5.392 -2.793 1.00 95.81 134 ASP A CA 1
ATOM 1002 C C . ASP A 1 134 ? 3.561 4.512 -2.408 1.00 95.81 134 ASP A C 1
ATOM 1004 O O . ASP A 1 134 ? 2.488 4.667 -2.991 1.00 95.81 134 ASP A O 1
ATOM 1008 N N . LEU A 1 135 ? 3.729 3.579 -1.465 1.00 97.25 135 LEU A N 1
ATOM 1009 C CA . LEU A 1 135 ? 2.691 2.621 -1.083 1.00 97.25 135 LEU A CA 1
ATOM 1010 C C . LEU A 1 135 ? 1.554 3.279 -0.298 1.00 97.25 135 LEU A C 1
ATOM 1012 O O . LEU A 1 135 ? 1.703 4.334 0.319 1.00 97.25 135 LEU A O 1
ATOM 1016 N N . CYS A 1 136 ? 0.404 2.615 -0.303 1.00 97.56 136 CYS A N 1
ATOM 1017 C CA . CYS A 1 136 ? -0.823 3.109 0.305 1.00 97.56 136 CYS A CA 1
ATOM 1018 C C . CYS A 1 136 ? -1.309 2.141 1.382 1.00 97.56 136 CYS A C 1
ATOM 1020 O O . CYS A 1 136 ? -1.180 0.925 1.243 1.00 97.56 136 CYS A O 1
ATOM 1022 N N . LEU A 1 137 ? -1.908 2.686 2.436 1.00 97.75 137 LEU A N 1
ATOM 1023 C CA . LEU A 1 137 ? -2.685 1.919 3.400 1.00 97.75 137 LEU A CA 1
ATOM 1024 C C . LEU A 1 137 ? -4.163 2.100 3.066 1.00 97.75 137 LEU A C 1
ATOM 1026 O O . LEU A 1 137 ? -4.613 3.235 2.902 1.00 97.75 137 LEU A O 1
ATOM 1030 N N . VAL A 1 138 ? -4.913 1.010 2.973 1.00 97.69 138 VAL A N 1
ATOM 1031 C CA . VAL A 1 138 ? -6.338 1.017 2.633 1.00 97.69 138 VAL A CA 1
ATOM 1032 C C . VAL A 1 138 ? -7.127 0.079 3.534 1.00 97.69 138 VAL A C 1
ATOM 1034 O O . VAL A 1 138 ? -6.558 -0.824 4.149 1.00 97.69 138 VAL A O 1
ATOM 1037 N N . ASP A 1 139 ? -8.438 0.282 3.608 1.00 97.25 139 ASP A N 1
ATOM 1038 C CA . ASP A 1 139 ? -9.346 -0.708 4.183 1.00 97.25 139 ASP A CA 1
ATOM 1039 C C . ASP A 1 139 ? -9.788 -1.766 3.146 1.00 97.25 139 ASP A C 1
ATOM 1041 O O . ASP A 1 139 ? -9.415 -1.714 1.972 1.00 97.25 139 ASP A O 1
ATOM 1045 N N . LEU A 1 140 ? -10.597 -2.749 3.562 1.00 95.69 140 LEU A N 1
ATOM 1046 C CA . LEU A 1 140 ? -11.123 -3.798 2.660 1.00 95.69 140 LEU A CA 1
ATOM 1047 C C . LEU A 1 140 ? -12.106 -3.290 1.604 1.00 95.69 140 LEU A C 1
ATOM 1049 O O . LEU A 1 140 ? -12.410 -3.995 0.643 1.00 95.69 140 LEU A O 1
ATOM 1053 N N . ASP A 1 141 ? -12.601 -2.082 1.805 1.00 93.81 141 ASP A N 1
ATOM 1054 C CA . ASP A 1 141 ? -13.466 -1.360 0.895 1.00 93.81 141 ASP A CA 1
ATOM 1055 C C . ASP A 1 141 ? -12.662 -0.487 -0.084 1.00 93.81 141 ASP A C 1
ATOM 1057 O O . ASP A 1 141 ? -13.248 0.186 -0.930 1.00 93.81 141 ASP A O 1
ATOM 1061 N N . GLY A 1 142 ? -11.332 -0.495 0.038 1.00 90.62 142 GLY A N 1
ATOM 1062 C CA . GLY A 1 142 ? -10.395 0.308 -0.727 1.00 90.62 142 GLY A CA 1
ATOM 1063 C C . GLY A 1 142 ? -10.146 1.691 -0.135 1.00 90.62 142 GLY A C 1
ATOM 1064 O O . GLY A 1 142 ? -9.190 2.334 -0.546 1.00 90.62 142 GLY A O 1
ATOM 1065 N N . ASN A 1 143 ? -10.922 2.191 0.828 1.00 94.56 143 ASN A N 1
ATOM 1066 C CA . ASN A 1 143 ? -10.773 3.559 1.335 1.00 94.56 143 ASN A CA 1
ATOM 1067 C C . ASN A 1 143 ? -9.346 3.814 1.831 1.00 94.56 143 ASN A C 1
ATOM 1069 O O . ASN A 1 143 ? -8.792 3.021 2.584 1.00 94.56 143 ASN A O 1
ATOM 1073 N N . GLN A 1 144 ? -8.745 4.924 1.395 1.00 95.38 144 GLN A N 1
ATOM 1074 C CA . GLN A 1 144 ? -7.357 5.231 1.719 1.00 95.38 144 GLN A CA 1
ATOM 1075 C C . GLN A 1 144 ? -7.249 5.735 3.155 1.00 95.38 144 GLN A C 1
ATOM 1077 O O . GLN A 1 144 ? -7.871 6.728 3.524 1.00 95.38 144 GLN A O 1
ATOM 1082 N N . LEU A 1 145 ? -6.439 5.035 3.940 1.00 96.38 145 LEU A N 1
ATOM 1083 C CA . LEU A 1 145 ? -6.193 5.281 5.355 1.00 96.38 145 LEU A CA 1
ATOM 1084 C C . LEU A 1 145 ? -4.901 6.085 5.568 1.00 96.38 145 LEU A C 1
ATOM 1086 O O . LEU A 1 145 ? -4.861 6.955 6.434 1.00 96.38 145 LEU A O 1
ATOM 1090 N N . ALA A 1 146 ? -3.863 5.812 4.766 1.00 96.00 146 ALA A N 1
ATOM 1091 C CA . ALA A 1 146 ? -2.567 6.498 4.800 1.00 96.00 146 ALA A CA 1
ATOM 1092 C C . ALA A 1 146 ? -1.814 6.372 3.458 1.00 96.00 146 ALA A C 1
ATOM 1094 O O . ALA A 1 146 ? -2.207 5.604 2.573 1.00 96.00 146 ALA A O 1
ATOM 1095 N N . GLY A 1 147 ? -0.713 7.114 3.320 1.00 93.50 147 GLY A N 1
ATOM 1096 C CA . GLY A 1 147 ? 0.097 7.196 2.098 1.00 93.50 147 GLY A CA 1
ATOM 1097 C C . GLY A 1 147 ? -0.262 8.401 1.223 1.00 93.50 147 GLY A C 1
ATOM 1098 O O . GLY A 1 147 ? -1.392 8.888 1.247 1.00 93.50 147 GLY A O 1
ATOM 1099 N N . VAL A 1 148 ? 0.718 8.907 0.468 1.00 91.00 148 VAL A N 1
ATOM 1100 C CA . VAL A 1 148 ? 0.600 10.175 -0.284 1.00 91.00 148 VAL A CA 1
ATOM 1101 C C . VAL A 1 148 ? 0.016 9.968 -1.681 1.00 91.00 148 VAL A C 1
ATOM 1103 O O . VAL A 1 148 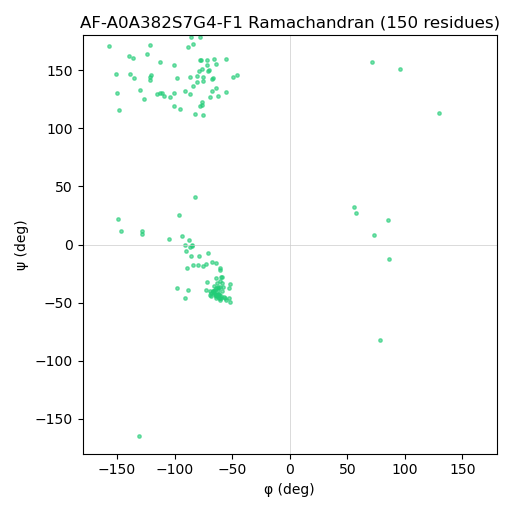? -0.770 10.783 -2.163 1.00 91.00 148 VAL A O 1
ATOM 1106 N N . LYS A 1 149 ? 0.399 8.882 -2.358 1.00 89.19 149 LYS A N 1
ATOM 1107 C CA . LYS A 1 149 ? -0.128 8.556 -3.687 1.00 89.19 149 LYS A CA 1
ATOM 1108 C C . LYS A 1 149 ? -1.529 7.963 -3.590 1.00 89.19 149 LYS A C 1
ATOM 1110 O O . LYS A 1 149 ? -1.924 7.446 -2.549 1.00 89.19 149 LYS A O 1
ATOM 1115 N N . LYS A 1 150 ? -2.282 8.036 -4.690 1.00 84.38 150 LYS A N 1
ATOM 1116 C CA . LYS A 1 150 ? -3.605 7.410 -4.784 1.00 84.38 150 LYS A CA 1
ATOM 1117 C C . LYS A 1 150 ? -3.476 5.887 -4.758 1.00 84.38 150 LYS A C 1
ATOM 1119 O O . LYS A 1 150 ? -2.692 5.328 -5.530 1.00 84.38 150 LYS A O 1
ATOM 1124 N N . ARG A 1 151 ? -4.294 5.245 -3.921 1.00 85.38 151 ARG A N 1
ATOM 1125 C CA . ARG A 1 151 ? -4.487 3.787 -3.899 1.00 85.38 151 ARG A CA 1
ATOM 1126 C C . ARG A 1 151 ? -4.900 3.218 -5.263 1.00 85.38 151 ARG A C 1
ATOM 1128 O O . ARG A 1 151 ? -5.388 3.965 -6.117 1.00 85.38 151 ARG A O 1
ATOM 1135 N N . THR A 1 152 ? -4.685 1.915 -5.454 1.00 72.19 152 THR A N 1
ATOM 1136 C CA . THR A 1 152 ? -5.234 1.165 -6.603 1.00 72.19 152 THR A CA 1
ATOM 1137 C C . THR A 1 152 ? -6.603 0.584 -6.324 1.00 72.19 152 THR A C 1
ATOM 1139 O O . THR A 1 152 ? -6.874 0.306 -5.138 1.00 72.19 152 THR A O 1
#

Foldseek 3Di:
DAAEDELVNLVVCVVVVNPVVHDPRHHYDLNNLVNCVVVPHDDDDDFDADDDDDDDDQAQDQPDALPDDLVVVVSNLPGPHNLVVLVVQLVVLLVCVVVVVDPFQDDKDWDDRYRFKIKIAAHRGGSNDDDSQRIFIAGPSRHTSDGDGHHD

InterPro domains:
  IPR001303 Class II aldolase/adducin N-terminal [PF00596] (87-147)
  IPR036409 Class II aldolase/adducin N-terminal domain superfamily [G3DSA:3.40.225.10] (80-152)
  IPR036409 Class II aldolase/adducin N-terminal domain superfamily [SSF53639] (82-149)
  IPR050197 Aldolase class II family, sugar metabolism enzymes [PTHR22789] (82-151)

Nearest PDB structures (foldseek):
  6vop-assembly1_A  TM=8.847E-01  e=7.975E-05  Escherichia coli
  6voq-assembly1_A  TM=8.881E-01  e=2.819E-04  Klebsiella pneumoniae
  2irp-assembly1_A  TM=8.613E-01  e=1.701E-04  Aquifex aeolicus VF5
  8il8-assembly1_C  TM=8.742E-01  e=8.527E-03  Alcaligenes faecalis subsp. faecalis NBRC 13111
  8iqa-assembly1_A  TM=8.115E-01  e=2.830E-02  Alcaligenes faecalis subsp. faecalis NBRC 13111

Secondary structure (DSSP, 8-state):
---EE-HHHHHHHHHTT-GGG--TTSEEPHHHHHHH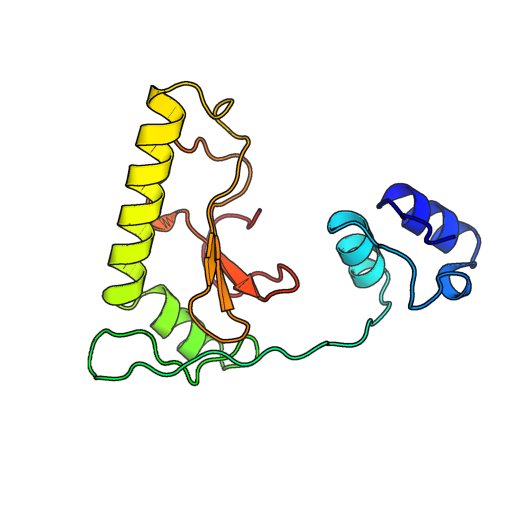HHTT--------PPPP---SSSS--TT--TTS-HHHHHHHHHSHHHHHHHHHHHHHHHHHHHTT-S-SS----EEE-SSSEEEEPBTT--TTT--GGG-EEEETT--EEE-SSPB-

pLDDT: mean 83.91, std 18.29, range [30.42, 98.25]

Organism: NCBI:txid408172

Solvent-accessible surface area (backbone atoms only — not comparable to full-atom values): 8906 Å² total; per-residue (Å²): 131,78,50,77,39,45,40,65,54,48,52,53,26,53,76,68,71,46,67,80,74,67,55,94,77,42,44,64,39,72,62,18,50,52,48,38,47,78,72,70,54,88,80,88,89,82,91,73,90,75,86,90,78,88,71,88,93,41,54,76,65,68,82,53,44,67,85,48,57,67,70,57,50,48,48,53,64,68,23,58,50,44,45,55,52,32,48,50,51,30,54,50,26,29,55,36,36,77,68,65,75,35,81,44,42,53,82,84,57,72,47,76,71,30,72,39,28,29,40,31,42,31,51,82,44,36,34,60,74,52,50,59,75,43,32,17,31,22,29,86,86,54,54,76,71,40,58,82,45,58,61,97

Sequence (152 aa):
MKKVYSARDIEDLHRGGGLGDISADDILTPSARDRMKELGVATAKRNGSPAKGGGSDGGIDPSVRASSPKADLERLFNCPAVHELKEQICEVGRRLWQRAYVDGNGGNLSIRLTEDVVLCTPTLVSKGFMKPEDLCLVDLDGNQLAGVKKRT

Radius of gyration: 17.79 Å; Cα contacts (8 Å, |Δi|>4): 228; chains: 1; bounding box: 46×26×39 Å